Protein AF-A0A924TA11-F1 (afdb_monomer)

pLDDT: mean 85.53, std 13.21, range [42.06, 98.06]

Radius of gyration: 16.23 Å; Cα contacts (8 Å, |Δi|>4): 289; chains: 1; bounding box: 35×39×51 Å

Nearest PDB structures (foldseek):
  3mzl-assembly2_E  TM=6.878E-01  e=9.021E+00  Saccharomyces cerevisiae
  8adb-assembly1_A  TM=4.625E-01  e=2.678E+00  Waddlia chondrophila
  1zdl-assembly1_A  TM=4.760E-01  e=5.075E+00  Mus musculus
  4ycz-assembly1_A  TM=4.179E-01  e=8.462E+00  Thermothelomyces thermophilus ATCC 42464

Structure (mmCIF, N/CA/C/O backbone):
data_AF-A0A924TA11-F1
#
_entry.id   AF-A0A924TA11-F1
#
loop_
_atom_site.group_PDB
_atom_site.id
_atom_site.type_symbol
_atom_site.label_atom_id
_atom_site.label_alt_id
_atom_site.label_comp_id
_atom_site.label_asym_id
_atom_site.label_entity_id
_atom_site.label_seq_id
_atom_site.pdbx_PDB_ins_code
_atom_site.Cartn_x
_atom_site.Cartn_y
_atom_site.Cartn_z
_atom_site.occupancy
_atom_site.B_iso_or_equiv
_atom_site.auth_seq_id
_atom_site.auth_comp_id
_atom_site.auth_asym_id
_atom_site.auth_atom_id
_atom_site.pdbx_PDB_model_num
ATOM 1 N N . MET A 1 1 ? 20.930 -6.454 -22.636 1.00 46.31 1 MET A N 1
ATOM 2 C CA . MET A 1 1 ? 19.454 -6.367 -22.534 1.00 46.31 1 MET A CA 1
ATOM 3 C C . MET A 1 1 ? 18.774 -7.739 -22.475 1.00 46.31 1 MET A C 1
ATOM 5 O O . MET A 1 1 ? 17.985 -7.924 -21.565 1.00 46.31 1 MET A O 1
ATOM 9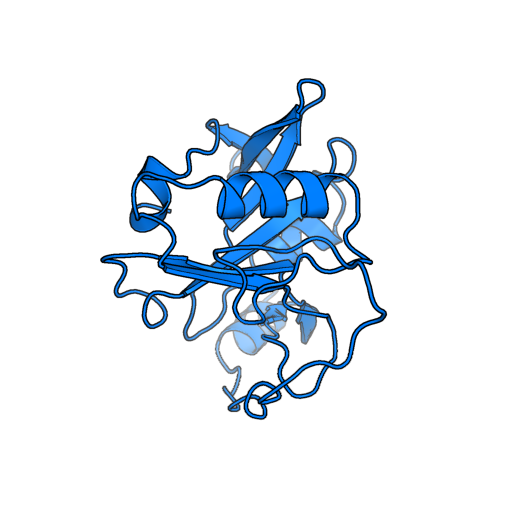 N N . ALA A 1 2 ? 19.115 -8.727 -23.318 1.00 42.06 2 ALA A N 1
ATOM 10 C CA . ALA A 1 2 ? 18.451 -10.047 -23.324 1.00 42.06 2 ALA A CA 1
ATOM 11 C C . ALA A 1 2 ? 18.501 -10.837 -21.989 1.00 42.06 2 ALA A C 1
ATOM 13 O O . ALA A 1 2 ? 17.498 -11.414 -21.579 1.00 42.06 2 ALA A O 1
ATOM 14 N N . ALA A 1 3 ? 19.628 -10.819 -21.264 1.00 45.50 3 ALA A N 1
ATOM 15 C CA . ALA A 1 3 ? 19.763 -11.541 -19.990 1.00 45.50 3 ALA A CA 1
ATOM 16 C C . ALA A 1 3 ? 18.873 -10.978 -18.858 1.00 45.50 3 ALA A C 1
ATOM 18 O O . ALA A 1 3 ? 18.313 -11.747 -18.082 1.00 45.50 3 ALA A O 1
ATOM 19 N N . ARG A 1 4 ? 18.680 -9.648 -18.806 1.00 45.09 4 ARG A N 1
ATOM 20 C CA . ARG A 1 4 ? 17.833 -8.974 -17.798 1.00 45.09 4 ARG A CA 1
ATOM 21 C C . ARG A 1 4 ? 16.353 -9.322 -17.980 1.00 45.09 4 ARG A C 1
ATOM 23 O O . ARG A 1 4 ? 15.646 -9.582 -17.012 1.00 45.09 4 ARG A O 1
ATOM 30 N N . THR A 1 5 ? 15.896 -9.408 -19.231 1.00 45.78 5 THR A N 1
ATOM 31 C CA . THR A 1 5 ? 14.522 -9.814 -19.562 1.00 45.78 5 THR A CA 1
ATOM 32 C C . THR A 1 5 ? 14.277 -11.304 -19.289 1.00 45.78 5 THR A C 1
ATOM 34 O O . THR A 1 5 ? 13.190 -11.667 -18.845 1.00 45.78 5 THR A O 1
ATOM 37 N N . CYS A 1 6 ? 15.278 -12.173 -19.493 1.00 46.06 6 CYS A N 1
ATOM 38 C CA . CYS A 1 6 ? 15.180 -13.593 -19.132 1.00 46.06 6 CYS A CA 1
ATOM 39 C C . CYS A 1 6 ? 15.112 -13.802 -17.612 1.00 46.06 6 CYS A C 1
ATOM 41 O O . CYS A 1 6 ? 14.222 -14.509 -17.143 1.00 46.06 6 CYS A O 1
ATOM 43 N N . ALA A 1 7 ? 15.979 -13.144 -16.836 1.00 50.19 7 ALA A N 1
ATOM 44 C CA . ALA A 1 7 ? 15.959 -13.237 -15.374 1.00 50.19 7 ALA A CA 1
ATOM 45 C C . ALA A 1 7 ? 14.628 -12.750 -14.777 1.00 50.19 7 ALA A C 1
ATOM 47 O O . ALA A 1 7 ? 14.151 -13.323 -13.805 1.00 50.19 7 ALA A O 1
ATOM 48 N N . ALA A 1 8 ? 13.977 -11.753 -15.394 1.00 51.16 8 ALA A N 1
ATOM 49 C CA . ALA A 1 8 ? 12.641 -11.311 -15.001 1.00 51.16 8 ALA A CA 1
ATOM 50 C C . ALA A 1 8 ? 11.556 -12.393 -15.168 1.00 51.16 8 ALA A C 1
ATOM 52 O O . ALA A 1 8 ? 10.696 -12.546 -14.300 1.00 51.16 8 ALA A O 1
ATOM 53 N N . LYS A 1 9 ? 11.615 -13.159 -16.264 1.00 53.69 9 LYS A N 1
ATOM 54 C CA . LYS A 1 9 ? 10.594 -14.151 -16.640 1.00 53.69 9 LYS A CA 1
ATOM 55 C C . LYS A 1 9 ? 10.748 -15.496 -15.915 1.00 53.69 9 LYS A C 1
ATOM 57 O O . LYS A 1 9 ? 9.741 -16.109 -15.556 1.00 53.69 9 LYS A O 1
ATOM 62 N N . PHE A 1 10 ? 11.973 -15.930 -15.617 1.00 58.59 10 PHE A N 1
ATOM 63 C CA . PHE A 1 10 ? 12.262 -17.238 -15.000 1.00 58.59 10 PHE A CA 1
ATOM 64 C C . PHE A 1 10 ? 12.417 -17.213 -13.464 1.00 58.59 10 PHE A C 1
ATOM 66 O O . PHE A 1 10 ? 13.059 -18.086 -12.896 1.00 58.59 10 PHE A O 1
ATOM 73 N N . LYS A 1 11 ? 11.823 -16.236 -12.765 1.00 67.31 11 LYS A N 1
ATOM 74 C CA . LYS A 1 11 ? 11.860 -16.178 -11.288 1.00 67.31 11 LYS A CA 1
ATOM 75 C C . LYS A 1 11 ? 11.030 -17.301 -10.670 1.00 67.31 11 LYS A C 1
ATOM 77 O O . LYS A 1 11 ? 9.845 -17.412 -10.985 1.00 67.31 11 LYS A O 1
ATOM 82 N N . GLU A 1 12 ? 11.605 -18.099 -9.788 1.00 70.81 12 GLU A N 1
ATOM 83 C CA . GLU A 1 12 ? 10.821 -19.008 -8.951 1.00 70.81 12 GLU A CA 1
ATOM 84 C C . GLU A 1 12 ? 10.140 -18.227 -7.824 1.00 70.81 12 GLU A C 1
ATOM 86 O O . GLU A 1 12 ? 10.664 -17.220 -7.340 1.00 70.81 12 GLU A O 1
ATOM 91 N N . ILE A 1 13 ? 8.936 -18.661 -7.462 1.00 75.75 13 ILE A N 1
ATOM 92 C CA . ILE A 1 13 ? 8.168 -18.092 -6.358 1.00 75.75 13 ILE A CA 1
ATOM 93 C C . ILE A 1 13 ? 8.363 -19.034 -5.182 1.00 75.75 13 ILE A C 1
ATOM 95 O O . ILE A 1 13 ? 8.123 -20.233 -5.311 1.00 75.75 13 ILE A O 1
ATOM 99 N N . PHE A 1 14 ? 8.789 -18.480 -4.057 1.00 75.75 14 PHE A N 1
ATOM 100 C CA . PHE A 1 14 ? 8.859 -19.197 -2.796 1.00 75.75 14 PHE A CA 1
ATOM 101 C C . PHE A 1 14 ? 7.894 -18.539 -1.831 1.00 75.75 14 PHE A C 1
ATOM 103 O O . PHE A 1 14 ? 7.843 -17.308 -1.755 1.00 75.75 14 PHE A O 1
ATOM 110 N N . ASP A 1 15 ? 7.152 -19.359 -1.098 1.00 81.00 15 ASP A N 1
ATOM 111 C CA . ASP A 1 15 ? 6.329 -18.855 -0.014 1.00 81.00 15 ASP A CA 1
ATOM 112 C C . ASP A 1 15 ? 7.236 -18.258 1.059 1.00 81.00 15 ASP A C 1
ATOM 114 O O . ASP A 1 15 ? 8.223 -18.863 1.493 1.00 81.00 15 ASP A O 1
ATOM 118 N N . ALA A 1 16 ? 6.906 -17.035 1.465 1.00 79.94 16 ALA A N 1
ATOM 119 C CA . ALA A 1 16 ? 7.523 -16.438 2.630 1.00 79.94 16 ALA A CA 1
ATOM 120 C C . ALA A 1 16 ? 7.103 -17.222 3.882 1.00 79.94 16 ALA A C 1
ATOM 122 O O . ALA A 1 16 ? 6.066 -17.892 3.908 1.00 79.94 16 ALA A O 1
ATOM 123 N N . VAL A 1 17 ? 7.899 -17.118 4.946 1.00 87.50 17 VAL A N 1
ATOM 124 C CA . VAL A 1 17 ? 7.487 -17.653 6.249 1.00 87.50 17 VAL A CA 1
ATOM 125 C C . VAL A 1 17 ? 6.189 -16.946 6.672 1.00 87.50 17 VAL A C 1
ATOM 127 O O . VAL A 1 17 ? 6.060 -15.747 6.402 1.00 87.50 17 VAL A O 1
ATOM 130 N N . PRO A 1 18 ? 5.233 -17.639 7.327 1.00 88.00 18 PRO A N 1
ATOM 131 C CA . PRO A 1 18 ? 4.047 -16.989 7.865 1.00 88.00 18 PRO A CA 1
ATOM 132 C C . PRO A 1 18 ? 4.403 -15.767 8.711 1.00 88.00 18 PRO A C 1
ATOM 134 O O . PRO A 1 18 ? 5.438 -15.737 9.384 1.00 88.00 18 PRO A O 1
ATOM 137 N N . LEU A 1 19 ? 3.530 -14.761 8.677 1.00 88.75 19 LEU A N 1
ATOM 138 C CA . LEU A 1 19 ? 3.662 -13.608 9.557 1.00 88.75 19 LEU A CA 1
ATOM 139 C C . LEU A 1 19 ? 3.679 -14.074 11.022 1.00 88.75 19 LEU A C 1
ATOM 141 O O . LEU A 1 19 ? 2.950 -15.011 11.363 1.00 88.75 19 LEU A O 1
ATOM 145 N N . PRO A 1 20 ? 4.490 -13.439 11.885 1.00 89.81 20 PRO A N 1
ATOM 146 C CA . PRO A 1 20 ? 4.404 -13.649 13.323 1.00 89.81 20 PRO A CA 1
ATOM 147 C C . PRO A 1 20 ? 2.960 -13.521 13.813 1.00 89.81 20 PRO A C 1
ATOM 149 O O . PRO A 1 20 ? 2.237 -12.630 13.384 1.00 89.81 20 PRO A O 1
ATOM 152 N N . GLU A 1 21 ? 2.532 -14.391 14.724 1.00 89.38 21 GLU A N 1
ATOM 153 C CA . GLU A 1 21 ? 1.167 -14.335 15.268 1.00 89.38 21 GLU A CA 1
ATOM 154 C C . GLU A 1 21 ? 0.949 -13.083 16.135 1.00 89.38 21 GLU A C 1
ATOM 156 O O . GLU A 1 21 ? -0.145 -12.526 16.190 1.00 89.38 21 GLU A O 1
ATOM 161 N N . PHE A 1 22 ? 2.014 -12.606 16.782 1.00 88.50 22 PHE A N 1
ATOM 162 C CA . PHE A 1 22 ? 2.009 -11.409 17.610 1.00 88.50 22 PHE A CA 1
ATOM 163 C C . PHE A 1 22 ? 3.328 -10.644 17.484 1.00 88.50 22 PHE A C 1
ATOM 165 O O . PHE A 1 22 ? 4.369 -11.197 17.124 1.00 88.50 22 PHE A O 1
ATOM 172 N N . VAL A 1 23 ? 3.276 -9.356 17.823 1.00 87.25 23 VAL A N 1
ATOM 173 C CA . VAL A 1 23 ? 4.444 -8.480 17.946 1.00 87.25 23 VAL A CA 1
ATOM 174 C C . VAL A 1 23 ? 4.504 -7.918 19.361 1.00 87.25 23 VAL A C 1
ATOM 176 O O . VAL A 1 23 ? 3.495 -7.468 19.907 1.00 87.25 23 VAL A O 1
ATOM 179 N N . GLU A 1 24 ? 5.688 -7.937 19.964 1.00 87.88 24 GLU A N 1
ATOM 180 C CA . GLU A 1 24 ? 5.923 -7.311 21.263 1.00 87.88 24 GLU A CA 1
ATOM 181 C C . GLU A 1 24 ? 6.352 -5.860 2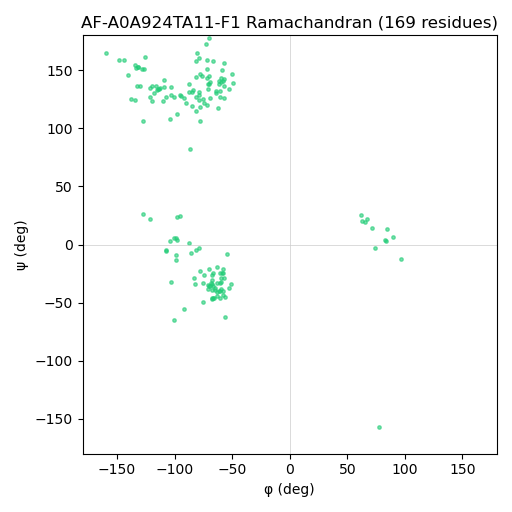1.058 1.00 87.88 24 GLU A C 1
ATOM 183 O O . GLU A 1 24 ? 7.341 -5.575 20.382 1.00 87.88 24 GLU A O 1
ATOM 188 N N . LEU A 1 25 ? 5.596 -4.931 21.639 1.00 86.69 25 LEU A N 1
ATOM 189 C CA . LEU A 1 25 ? 5.871 -3.502 21.561 1.00 86.69 25 LEU A CA 1
ATOM 190 C C . LEU A 1 25 ? 5.798 -2.861 22.951 1.00 86.69 25 LEU A C 1
ATOM 192 O O . LEU A 1 25 ? 5.045 -3.338 23.805 1.00 86.69 25 LEU A O 1
ATOM 196 N N . PRO A 1 26 ? 6.531 -1.757 23.185 1.00 86.88 26 PRO A N 1
ATOM 197 C CA . PRO A 1 26 ? 6.445 -1.012 24.435 1.00 86.88 26 PRO A CA 1
ATOM 198 C C . PRO A 1 26 ? 5.023 -0.526 24.747 1.00 86.88 26 PRO A C 1
ATOM 200 O O . PRO A 1 26 ? 4.199 -0.296 23.858 1.00 86.88 26 PRO A O 1
ATOM 203 N N . THR A 1 27 ? 4.740 -0.295 26.027 1.00 86.44 27 THR A N 1
ATOM 204 C CA . THR A 1 27 ? 3.470 0.301 26.459 1.00 86.44 27 THR A CA 1
ATOM 205 C C . THR A 1 27 ? 3.291 1.704 25.868 1.00 86.44 27 THR A C 1
ATOM 207 O O . THR A 1 27 ? 4.235 2.489 25.814 1.00 86.44 27 THR A O 1
ATOM 210 N N . GLY A 1 28 ? 2.062 2.039 25.461 1.00 88.12 28 GLY A N 1
ATOM 211 C CA . GLY A 1 28 ? 1.711 3.377 24.965 1.00 88.12 28 GLY A CA 1
ATOM 212 C C . GLY A 1 28 ? 1.890 3.584 23.458 1.00 88.12 28 GLY A C 1
ATOM 213 O O . GLY A 1 28 ? 1.704 4.702 22.983 1.00 88.12 28 GLY A O 1
ATOM 214 N N . VAL A 1 29 ? 2.205 2.533 22.691 1.00 92.38 29 VAL A N 1
ATOM 215 C CA . VAL A 1 29 ? 2.239 2.629 21.223 1.00 92.38 29 VAL A CA 1
ATOM 216 C C . VAL A 1 29 ? 0.885 3.042 20.646 1.00 92.38 29 VAL A C 1
ATOM 218 O O . VAL A 1 29 ? -0.175 2.574 21.075 1.00 92.38 29 VAL A O 1
ATOM 221 N N . LYS A 1 30 ? 0.931 3.916 19.633 1.00 94.56 30 LYS A N 1
ATOM 222 C CA . LYS A 1 30 ? -0.252 4.368 18.893 1.00 94.56 30 LYS A CA 1
ATOM 223 C C . LYS A 1 30 ? -0.974 3.158 18.294 1.00 94.56 30 LYS A C 1
ATOM 225 O O . LYS A 1 30 ? -0.370 2.352 17.586 1.00 94.56 30 LYS A O 1
ATOM 230 N N . LYS A 1 31 ? -2.270 3.037 18.580 1.00 95.81 31 LYS A N 1
ATOM 231 C CA . LYS A 1 31 ? -3.134 2.0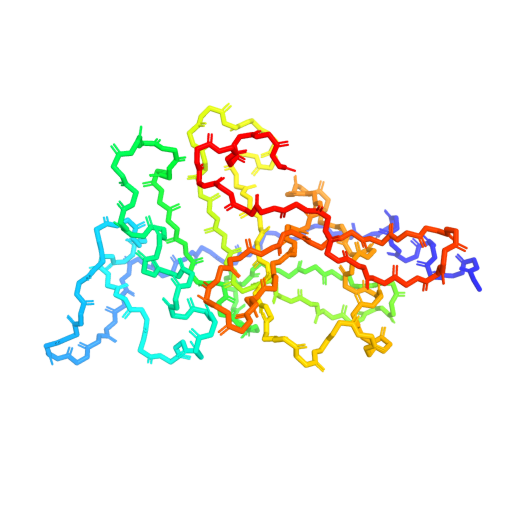14 17.983 1.00 95.81 31 LYS A CA 1
ATOM 232 C C . LYS A 1 31 ? -3.407 2.333 16.517 1.00 95.81 31 LYS A C 1
ATOM 234 O O . LYS A 1 31 ? -3.413 3.498 16.129 1.00 95.81 31 LYS A O 1
ATOM 239 N N . SER A 1 32 ? -3.628 1.285 15.737 1.00 97.31 32 SER A N 1
ATOM 240 C CA . SER A 1 32 ? -4.073 1.373 14.351 1.00 97.31 32 SER A CA 1
ATOM 241 C C . SER A 1 32 ? -5.192 0.365 14.165 1.00 97.31 32 SER A C 1
ATOM 243 O O . SER A 1 32 ? -5.030 -0.804 14.498 1.00 97.31 32 SER A O 1
ATOM 245 N N . ARG A 1 33 ? -6.349 0.827 13.703 1.00 96.81 33 ARG A N 1
ATOM 246 C CA . ARG A 1 33 ? -7.548 -0.001 13.546 1.00 96.81 33 ARG A CA 1
ATOM 247 C C . ARG A 1 33 ? -7.417 -1.009 12.406 1.00 96.81 33 ARG A C 1
ATOM 249 O O . ARG A 1 33 ? -7.967 -2.098 12.515 1.00 96.81 33 ARG A O 1
ATOM 256 N N . LEU A 1 34 ? -6.741 -0.627 11.326 1.00 97.94 34 LEU A N 1
ATOM 257 C CA . LEU A 1 34 ? -6.649 -1.406 10.090 1.00 97.94 34 LEU A CA 1
ATOM 258 C C . LEU A 1 34 ? -5.270 -2.042 9.881 1.00 97.94 34 LEU A C 1
ATOM 260 O O . LEU A 1 34 ? -5.098 -2.823 8.948 1.00 97.94 34 LEU A O 1
ATOM 264 N N . ASN A 1 35 ? -4.282 -1.757 10.732 1.00 98.00 35 ASN A N 1
ATOM 265 C CA . ASN A 1 35 ? -3.039 -2.520 10.719 1.00 98.00 35 ASN A CA 1
ATOM 266 C C . ASN A 1 35 ? -3.286 -3.949 11.217 1.00 98.00 35 ASN A C 1
ATOM 268 O O . ASN A 1 35 ? -3.976 -4.144 12.217 1.00 98.00 35 ASN A O 1
ATOM 272 N N . ILE A 1 36 ? -2.649 -4.934 10.585 1.00 96.56 36 ILE A N 1
ATOM 273 C CA . ILE A 1 36 ? -2.811 -6.353 10.935 1.00 96.56 36 ILE A CA 1
ATOM 274 C C . ILE A 1 36 ? -2.474 -6.687 12.402 1.00 96.56 36 ILE A C 1
ATOM 276 O O . ILE A 1 36 ? -3.074 -7.590 12.976 1.00 96.56 36 ILE A O 1
ATOM 280 N N . TYR A 1 37 ? -1.567 -5.938 13.035 1.00 95.50 37 TYR A N 1
ATOM 281 C CA . TYR A 1 37 ? -1.190 -6.103 14.443 1.00 95.50 37 TYR A CA 1
ATOM 282 C C . TYR A 1 37 ? -1.893 -5.113 15.386 1.00 95.50 37 TYR A C 1
ATOM 284 O O . TYR A 1 37 ? -1.574 -5.042 16.574 1.00 95.50 37 TYR A O 1
ATOM 292 N N . GLY A 1 38 ? -2.835 -4.311 14.882 1.00 95.81 38 GLY A N 1
ATOM 293 C CA . GLY A 1 38 ? -3.612 -3.364 15.688 1.00 95.81 38 GLY A CA 1
ATOM 294 C C . GLY A 1 38 ? -2.826 -2.141 16.188 1.00 95.81 38 GLY A C 1
ATOM 295 O O . GLY A 1 38 ? -3.253 -1.444 17.117 1.00 95.81 38 GLY A O 1
ATOM 296 N N . VAL A 1 39 ? -1.643 -1.887 15.627 1.00 95.88 39 VAL A N 1
ATOM 297 C CA . VAL A 1 39 ? -0.677 -0.883 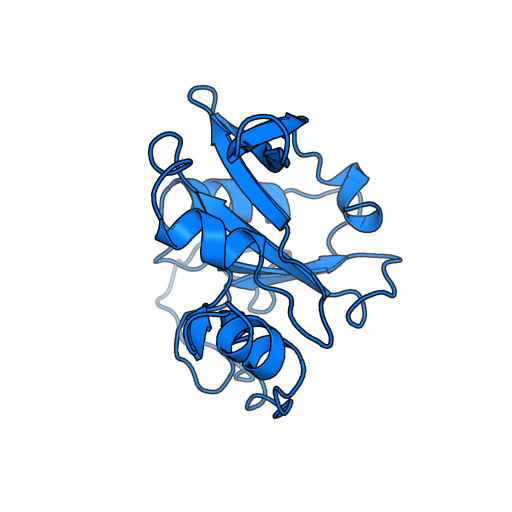16.100 1.00 95.88 39 VAL A CA 1
ATOM 298 C C . VAL A 1 39 ? -0.021 -0.170 14.927 1.00 95.88 39 VAL A C 1
ATOM 300 O O . VAL A 1 39 ? 0.226 -0.758 13.881 1.00 95.88 39 VAL A O 1
ATOM 303 N N . MET A 1 40 ? 0.276 1.114 15.100 1.00 96.56 40 MET A N 1
ATOM 304 C CA . MET A 1 40 ? 1.059 1.871 14.130 1.00 96.56 40 MET A CA 1
ATOM 305 C C . MET A 1 40 ? 2.548 1.522 14.314 1.00 96.56 40 MET A C 1
ATOM 307 O O . MET A 1 40 ? 3.058 1.698 15.427 1.00 96.56 40 MET A O 1
ATOM 311 N N . PRO A 1 41 ? 3.274 1.058 13.279 1.00 94.25 41 PRO A N 1
ATOM 312 C CA . PRO A 1 41 ? 4.712 0.824 13.377 1.00 94.25 41 PRO A CA 1
ATOM 313 C C . PRO A 1 41 ? 5.464 2.105 13.767 1.00 94.25 41 PRO A C 1
ATOM 315 O O . PRO A 1 41 ? 5.120 3.214 13.348 1.00 94.25 41 PRO A O 1
ATOM 318 N N . GLN A 1 42 ? 6.472 1.969 14.627 1.00 91.31 42 GLN A N 1
ATOM 319 C CA . GLN A 1 42 ? 7.130 3.123 15.251 1.00 91.31 42 GLN A CA 1
ATOM 320 C C . GLN A 1 42 ? 8.206 3.740 14.353 1.00 91.31 42 GLN A C 1
ATOM 322 O O . GLN A 1 42 ? 8.428 4.948 14.385 1.00 91.31 42 GLN A O 1
ATOM 327 N N . ASP A 1 43 ? 8.810 2.923 13.505 1.00 92.00 43 ASP A N 1
ATOM 328 C CA . ASP A 1 43 ? 9.968 3.205 12.664 1.00 92.00 43 ASP A CA 1
ATOM 329 C C . ASP A 1 43 ? 9.591 3.571 11.212 1.00 92.00 43 ASP A C 1
ATOM 331 O O . ASP A 1 43 ? 10.406 3.437 10.299 1.00 92.00 43 ASP A O 1
ATOM 335 N N . LEU A 1 44 ? 8.359 4.055 10.996 1.00 94.06 44 LEU A N 1
ATOM 336 C CA . LEU A 1 44 ? 7.927 4.646 9.725 1.00 94.06 44 LEU A CA 1
ATOM 337 C C . LEU A 1 44 ? 8.598 6.004 9.500 1.00 94.06 44 LEU A C 1
ATOM 339 O O . LEU A 1 44 ? 8.583 6.865 10.396 1.00 94.06 44 LEU A O 1
ATOM 343 N N . ASN A 1 45 ? 9.112 6.215 8.286 1.00 92.75 45 ASN A N 1
ATOM 344 C CA . ASN A 1 45 ? 9.574 7.529 7.837 1.00 92.75 45 ASN A CA 1
ATOM 345 C C . ASN A 1 45 ? 8.388 8.500 7.608 1.00 92.75 45 ASN A C 1
ATOM 347 O O . ASN A 1 45 ? 7.232 8.139 7.815 1.00 92.75 45 ASN A O 1
ATOM 351 N N . GLY A 1 46 ? 8.658 9.756 7.234 1.00 92.56 46 GLY A N 1
ATOM 352 C CA . GLY A 1 46 ? 7.615 10.784 7.068 1.00 92.56 46 GLY A CA 1
ATOM 353 C C . GLY A 1 46 ? 6.502 10.384 6.083 1.00 92.56 46 GLY A C 1
ATOM 354 O O . GLY A 1 46 ? 5.353 10.256 6.514 1.00 92.56 46 GLY A O 1
ATOM 355 N N . PRO A 1 47 ? 6.823 10.152 4.795 1.00 93.50 47 PRO A N 1
ATOM 356 C CA . PRO A 1 47 ? 5.858 9.673 3.804 1.00 93.50 47 PRO A CA 1
ATOM 357 C C . PRO A 1 47 ? 5.169 8.358 4.186 1.00 93.50 47 PRO A C 1
ATOM 359 O O . PRO A 1 47 ? 3.946 8.271 4.107 1.00 93.50 47 PRO A O 1
ATOM 362 N N . GLU A 1 48 ? 5.918 7.363 4.667 1.00 96.06 48 GLU A N 1
ATOM 363 C CA . GLU A 1 48 ? 5.357 6.081 5.115 1.00 96.06 48 GLU A CA 1
ATOM 364 C C . GLU A 1 48 ? 4.326 6.280 6.235 1.00 96.06 48 GLU A C 1
ATOM 366 O O . GLU A 1 48 ? 3.248 5.688 6.217 1.00 96.06 48 GLU A O 1
ATOM 371 N N . ARG A 1 49 ? 4.630 7.143 7.213 1.00 96.62 49 ARG A N 1
ATOM 372 C CA . ARG A 1 49 ? 3.732 7.449 8.333 1.00 96.62 49 ARG A CA 1
ATOM 373 C C . ARG A 1 49 ? 2.474 8.155 7.861 1.00 96.62 49 ARG A C 1
ATOM 375 O O . ARG A 1 49 ? 1.387 7.761 8.270 1.00 96.62 49 ARG A O 1
ATOM 382 N N . ALA A 1 50 ? 2.610 9.159 6.999 1.00 96.12 50 ALA A N 1
ATOM 383 C CA . ALA A 1 50 ? 1.465 9.871 6.442 1.00 96.12 50 ALA A CA 1
ATOM 384 C C . ALA A 1 50 ? 0.557 8.928 5.636 1.00 96.12 50 ALA A C 1
ATOM 386 O O . ALA A 1 50 ? -0.666 8.991 5.754 1.00 96.12 50 ALA A O 1
ATOM 387 N N . PHE A 1 51 ? 1.147 8.010 4.867 1.00 97.69 51 PHE A N 1
ATOM 388 C CA . PHE A 1 51 ? 0.396 7.009 4.119 1.00 97.69 51 PHE A CA 1
ATOM 389 C C . PHE A 1 51 ? -0.311 6.013 5.044 1.00 97.69 51 PHE A C 1
ATOM 391 O O . PHE A 1 51 ? -1.505 5.769 4.886 1.00 97.69 51 PHE A O 1
ATOM 398 N N . ALA A 1 52 ? 0.384 5.492 6.057 1.00 97.94 52 ALA A N 1
ATOM 399 C CA . ALA A 1 52 ? -0.196 4.577 7.036 1.00 97.94 52 ALA A CA 1
ATOM 400 C C . ALA A 1 52 ? -1.356 5.214 7.821 1.00 97.94 52 ALA A C 1
ATOM 402 O O . ALA A 1 52 ? -2.374 4.567 8.058 1.00 97.94 52 ALA A O 1
ATOM 403 N N . GLU A 1 53 ? -1.237 6.490 8.196 1.00 97.06 53 GLU A N 1
ATOM 404 C CA . GLU A 1 53 ? -2.322 7.239 8.842 1.00 97.06 53 GLU A CA 1
ATOM 405 C C . GLU A 1 53 ? -3.522 7.435 7.913 1.00 97.06 53 GLU A C 1
ATOM 407 O O . GLU A 1 53 ? -4.660 7.300 8.358 1.00 97.06 53 GLU A O 1
ATOM 412 N N . MET A 1 54 ? -3.279 7.694 6.627 1.00 97.00 54 MET A N 1
ATOM 413 C CA . MET A 1 54 ? -4.336 7.791 5.622 1.00 97.00 54 MET A CA 1
ATOM 414 C C . MET A 1 54 ? -5.071 6.452 5.451 1.00 97.00 54 MET A C 1
ATOM 416 O O . MET A 1 54 ? -6.299 6.446 5.433 1.00 97.00 54 MET A O 1
ATOM 420 N N . LEU A 1 55 ? -4.346 5.325 5.387 1.00 97.94 55 LEU A N 1
ATOM 421 C CA . LEU A 1 55 ? -4.949 3.986 5.341 1.00 97.94 55 LEU A CA 1
ATOM 422 C C . LEU A 1 55 ? -5.792 3.707 6.585 1.00 97.94 55 LEU A C 1
ATOM 424 O O . LEU A 1 55 ? -6.917 3.236 6.471 1.00 97.94 55 LEU A O 1
ATOM 428 N N . ASP A 1 56 ? -5.270 4.012 7.775 1.00 97.12 56 ASP A N 1
ATOM 429 C CA . ASP A 1 56 ? -5.963 3.745 9.039 1.00 97.12 56 ASP A CA 1
ATOM 430 C C . ASP A 1 56 ? -7.227 4.599 9.237 1.00 97.12 56 ASP A C 1
ATOM 432 O O . ASP A 1 56 ? -8.173 4.194 9.925 1.00 97.12 56 ASP A O 1
ATOM 436 N N . ALA A 1 57 ? -7.258 5.770 8.601 1.00 96.38 57 ALA A N 1
ATOM 437 C CA . ALA A 1 57 ? -8.399 6.672 8.578 1.00 96.38 57 ALA A CA 1
ATOM 438 C C . ALA A 1 57 ? -9.501 6.251 7.586 1.00 96.38 57 ALA A C 1
ATOM 440 O O . ALA A 1 57 ? -10.543 6.906 7.557 1.00 96.38 57 ALA A O 1
ATOM 441 N N . ASP A 1 58 ? -9.320 5.179 6.801 1.00 96.81 58 ASP A N 1
ATOM 442 C CA . ASP A 1 58 ? -10.330 4.738 5.837 1.00 96.81 58 ASP A CA 1
ATOM 443 C C . ASP A 1 58 ? -11.643 4.338 6.525 1.00 96.81 58 ASP A C 1
ATOM 445 O O . ASP A 1 58 ? -11.709 3.382 7.305 1.00 96.81 58 ASP A O 1
ATOM 449 N N . THR A 1 59 ? -12.711 5.061 6.206 1.00 94.62 59 THR A N 1
ATOM 450 C CA . THR A 1 59 ? -14.080 4.773 6.651 1.00 94.62 59 THR A CA 1
ATOM 451 C C . THR A 1 59 ? -14.964 4.233 5.531 1.00 94.62 59 THR A C 1
ATOM 453 O O . THR A 1 59 ? -16.104 3.858 5.794 1.00 94.62 59 THR A O 1
ATOM 456 N N . SER A 1 60 ? -14.453 4.167 4.297 1.00 94.56 60 SER A N 1
ATOM 457 C CA . SER A 1 60 ? -15.195 3.674 3.133 1.00 94.56 60 SER A CA 1
ATOM 458 C C . SER A 1 60 ? -15.290 2.147 3.089 1.00 94.56 60 SER A C 1
ATOM 460 O O . SER A 1 60 ? -16.207 1.611 2.469 1.00 94.56 60 SER A O 1
ATOM 462 N N . GLY A 1 61 ? -14.366 1.449 3.761 1.00 94.69 61 GLY A N 1
ATOM 463 C CA . GLY A 1 61 ? -14.256 -0.009 3.724 1.00 94.69 61 GLY A CA 1
ATOM 464 C C . GLY A 1 61 ? -13.454 -0.526 2.529 1.00 94.69 61 GLY A C 1
ATOM 465 O O . GLY A 1 61 ? -13.499 -1.720 2.246 1.00 94.69 61 GLY A O 1
ATOM 466 N N . ALA A 1 62 ? -12.727 0.348 1.827 1.00 96.56 62 ALA A N 1
ATOM 467 C CA . ALA A 1 62 ? -11.826 -0.042 0.748 1.00 96.56 62 ALA A CA 1
ATOM 468 C C . ALA A 1 62 ? -10.617 -0.835 1.276 1.00 96.56 62 ALA A C 1
ATOM 470 O O . ALA A 1 62 ? -10.141 -1.751 0.601 1.00 96.56 62 ALA A O 1
ATOM 471 N N . VAL A 1 63 ? -10.135 -0.505 2.478 1.00 98.00 63 VAL A N 1
ATOM 472 C CA . VAL A 1 63 ? -9.029 -1.193 3.153 1.00 98.00 63 VAL A CA 1
ATOM 473 C C . VAL A 1 63 ? -9.586 -2.201 4.159 1.00 98.00 63 VAL A C 1
ATOM 475 O O . VAL A 1 63 ? -10.143 -1.817 5.185 1.00 98.00 63 VAL A O 1
ATOM 478 N N . GLU A 1 64 ? -9.396 -3.498 3.902 1.00 97.25 64 GLU A N 1
ATOM 479 C CA . GLU A 1 64 ? -9.723 -4.542 4.886 1.00 97.25 64 GLU A CA 1
ATOM 480 C C . GLU A 1 64 ? -8.668 -4.574 5.998 1.00 97.25 64 GLU A C 1
ATOM 482 O O . GLU A 1 64 ? -8.996 -4.551 7.182 1.00 97.25 64 GLU A O 1
ATOM 487 N N . TYR A 1 65 ? -7.392 -4.600 5.606 1.00 97.94 65 TYR A N 1
ATOM 488 C CA . TYR A 1 65 ? -6.254 -4.419 6.499 1.00 97.94 65 TYR A CA 1
ATOM 489 C C . TYR A 1 65 ? -5.008 -4.011 5.712 1.00 97.94 65 TYR A C 1
ATOM 491 O O . TYR A 1 65 ? -4.929 -4.173 4.492 1.00 97.94 65 TYR A O 1
ATOM 499 N N . TRP A 1 66 ? -3.994 -3.524 6.417 1.00 98.06 66 TRP A N 1
ATOM 500 C CA . TRP A 1 66 ? -2.682 -3.245 5.850 1.00 98.06 66 TRP A CA 1
ATOM 501 C C . TRP A 1 66 ? -1.556 -3.774 6.738 1.00 98.06 66 TRP A C 1
ATOM 503 O O . TRP A 1 66 ? -1.686 -3.932 7.954 1.00 98.06 66 TRP A O 1
ATOM 513 N N . LEU A 1 67 ? -0.425 -4.054 6.103 1.00 96.12 67 LEU A N 1
ATOM 514 C CA . LEU A 1 67 ? 0.809 -4.501 6.728 1.00 96.12 67 LEU A CA 1
ATOM 515 C C . LEU A 1 67 ? 1.950 -3.626 6.211 1.00 96.12 67 LEU A C 1
ATOM 517 O O . LEU A 1 67 ? 2.064 -3.394 5.006 1.00 96.12 67 LEU A O 1
ATOM 521 N N . ARG A 1 68 ? 2.833 -3.199 7.116 1.00 96.38 68 ARG A N 1
ATOM 522 C CA . ARG A 1 68 ? 4.152 -2.716 6.712 1.00 96.38 68 ARG A CA 1
ATOM 523 C C . ARG A 1 68 ? 5.016 -3.913 6.329 1.00 96.38 68 ARG A C 1
ATOM 525 O O . ARG A 1 68 ? 5.247 -4.798 7.151 1.00 96.38 68 ARG A O 1
ATOM 532 N N . ASN A 1 69 ? 5.512 -3.927 5.104 1.00 95.94 69 ASN A N 1
ATOM 533 C CA . ASN A 1 69 ? 6.409 -4.962 4.623 1.00 95.94 69 ASN A CA 1
ATOM 534 C C . ASN A 1 69 ? 7.852 -4.592 4.986 1.00 95.94 69 ASN A C 1
ATOM 536 O O . ASN A 1 69 ? 8.598 -4.025 4.193 1.00 95.94 69 ASN A O 1
ATOM 540 N N . GLU A 1 70 ? 8.237 -4.889 6.228 1.00 92.38 70 GLU A N 1
ATOM 541 C CA . GLU A 1 70 ? 9.607 -4.674 6.694 1.00 92.38 70 GLU A CA 1
ATOM 542 C C . GLU A 1 70 ? 10.608 -5.343 5.745 1.00 92.38 70 GLU A C 1
ATOM 544 O O . GLU A 1 70 ? 10.415 -6.506 5.391 1.00 92.38 70 GLU A O 1
ATOM 549 N N . PRO A 1 71 ? 11.698 -4.678 5.341 1.00 92.25 71 PRO A N 1
ATOM 550 C CA . PRO A 1 71 ? 12.629 -5.257 4.388 1.00 92.25 71 PRO A CA 1
ATOM 551 C C . PRO A 1 71 ? 13.456 -6.383 5.023 1.00 92.25 71 PRO A C 1
ATOM 553 O O . PRO A 1 71 ? 13.929 -6.276 6.155 1.00 92.25 71 PRO A O 1
ATOM 556 N N . ARG A 1 72 ? 13.735 -7.433 4.237 1.00 91.12 72 ARG A N 1
ATOM 557 C CA . ARG A 1 72 ? 14.682 -8.524 4.568 1.00 91.12 72 ARG A CA 1
ATOM 558 C C . ARG A 1 72 ? 14.320 -9.379 5.796 1.00 91.12 72 ARG A C 1
ATOM 560 O O . ARG A 1 72 ? 15.192 -10.063 6.333 1.00 91.12 72 ARG A O 1
ATOM 567 N N . LYS A 1 73 ? 13.061 -9.392 6.223 1.00 92.50 73 LYS A N 1
ATOM 568 C CA . LYS A 1 73 ? 12.536 -10.386 7.166 1.00 92.50 73 LYS A CA 1
ATOM 569 C C . LYS A 1 73 ? 12.181 -11.691 6.434 1.00 92.50 73 LYS A C 1
ATOM 571 O O . LYS A 1 73 ? 11.925 -11.669 5.230 1.00 92.50 73 LYS A O 1
ATOM 576 N N . PRO A 1 74 ? 12.127 -12.837 7.137 1.00 90.56 74 PRO A N 1
ATOM 577 C CA . PRO A 1 74 ? 11.697 -14.108 6.541 1.00 90.56 74 PRO A CA 1
ATOM 578 C C . PRO A 1 74 ? 10.278 -14.084 5.945 1.00 90.56 74 PRO A C 1
ATOM 580 O O . PRO A 1 74 ? 9.982 -14.867 5.047 1.00 90.56 74 PRO A O 1
ATOM 583 N N . TRP A 1 75 ? 9.423 -13.186 6.439 1.00 91.00 75 TRP A N 1
ATOM 584 C CA . TRP A 1 75 ? 8.043 -12.976 5.989 1.00 91.00 75 TRP A CA 1
ATOM 585 C C . TRP A 1 75 ? 7.885 -11.814 4.993 1.00 91.00 75 TRP A C 1
ATOM 587 O O . TRP A 1 75 ? 6.763 -11.472 4.624 1.00 91.00 75 TRP A O 1
ATOM 597 N N . SER A 1 76 ? 8.977 -11.162 4.574 1.00 93.38 76 SER A N 1
ATOM 598 C CA . SER A 1 76 ? 8.891 -10.024 3.656 1.00 93.38 76 SER A CA 1
ATOM 599 C C . SER A 1 76 ? 8.467 -10.452 2.258 1.00 93.38 76 SER A C 1
ATOM 601 O O . SER A 1 76 ? 9.018 -11.394 1.684 1.00 93.38 76 SER A O 1
ATOM 603 N N . ILE A 1 77 ? 7.590 -9.664 1.647 1.00 93.06 77 ILE A N 1
ATOM 604 C CA . ILE A 1 77 ? 7.261 -9.776 0.230 1.00 93.06 77 ILE A CA 1
ATOM 605 C C . ILE A 1 77 ? 8.399 -9.130 -0.562 1.00 93.06 77 ILE A C 1
ATOM 607 O O . ILE A 1 77 ? 8.566 -7.909 -0.568 1.00 93.06 77 ILE A O 1
ATOM 611 N N . GLY A 1 78 ? 9.217 -9.973 -1.188 1.00 91.88 78 GLY A N 1
ATOM 612 C CA . GLY A 1 78 ? 10.340 -9.560 -2.021 1.00 91.88 78 GLY A CA 1
ATOM 613 C C . GLY A 1 78 ? 10.026 -9.694 -3.506 1.00 91.88 78 GLY A C 1
ATOM 614 O O . GLY A 1 78 ? 9.522 -10.716 -3.963 1.00 91.88 78 GLY A O 1
ATOM 615 N N . ILE A 1 79 ? 10.394 -8.681 -4.278 1.00 90.19 79 ILE A N 1
ATOM 616 C CA . ILE A 1 79 ? 10.345 -8.670 -5.735 1.00 90.19 79 ILE A CA 1
ATOM 617 C C . ILE A 1 79 ? 11.780 -8.706 -6.238 1.00 90.19 79 ILE A C 1
ATOM 619 O O . ILE A 1 79 ? 12.603 -7.863 -5.889 1.00 90.19 79 ILE A O 1
ATOM 623 N N . VAL A 1 80 ? 12.104 -9.692 -7.067 1.00 84.50 80 VAL A N 1
ATOM 624 C CA . VAL A 1 80 ? 13.407 -9.716 -7.738 1.00 84.50 80 VAL A CA 1
ATOM 625 C C . VAL A 1 80 ? 13.373 -8.672 -8.858 1.00 84.50 80 VAL A C 1
ATOM 627 O O . VAL A 1 80 ? 12.479 -8.706 -9.703 1.00 84.50 80 VAL A O 1
ATOM 630 N N . MET A 1 81 ? 14.319 -7.742 -8.877 1.00 81.75 81 MET A N 1
ATOM 631 C CA . MET A 1 81 ? 14.458 -6.717 -9.915 1.00 81.75 81 MET A CA 1
ATOM 632 C C . MET A 1 81 ? 15.155 -7.278 -11.166 1.00 81.75 81 MET A C 1
ATOM 634 O O . MET A 1 81 ? 15.769 -8.347 -11.104 1.00 81.75 81 MET A O 1
ATOM 638 N N . PRO A 1 82 ? 15.101 -6.589 -12.323 1.00 72.44 82 PRO A N 1
ATOM 639 C CA . PRO A 1 82 ? 15.849 -6.992 -13.519 1.00 72.44 82 PRO A CA 1
ATOM 640 C C . PRO A 1 82 ? 17.372 -7.089 -13.314 1.00 72.44 82 PRO A C 1
ATOM 642 O O . PRO A 1 82 ? 18.033 -7.820 -14.055 1.00 72.44 82 PRO A O 1
ATOM 645 N N . SE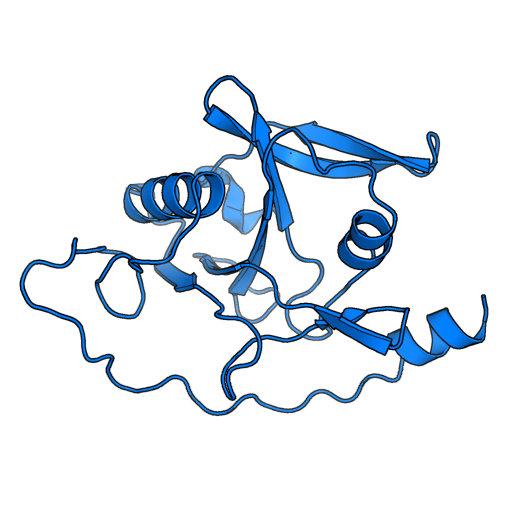R A 1 83 ? 17.925 -6.371 -12.328 1.00 73.12 83 SER A N 1
ATOM 646 C CA . SER A 1 83 ? 19.337 -6.456 -11.925 1.00 73.12 83 SER A CA 1
ATOM 647 C C . SER A 1 83 ? 19.699 -7.781 -11.237 1.00 73.12 83 SER A C 1
ATOM 649 O O . SER A 1 83 ? 20.868 -8.156 -11.226 1.00 73.12 83 SER A O 1
ATOM 651 N N . GLY A 1 84 ? 18.707 -8.502 -10.700 1.00 74.62 84 GLY A N 1
ATOM 652 C CA . GLY A 1 84 ? 18.880 -9.670 -9.830 1.00 74.62 84 GLY A CA 1
ATOM 653 C C . GLY A 1 84 ? 18.784 -9.346 -8.335 1.00 74.62 84 GLY A C 1
ATOM 654 O O . GLY A 1 84 ? 18.627 -10.261 -7.528 1.00 74.62 84 GLY A O 1
ATOM 655 N N . ASP A 1 85 ? 18.807 -8.065 -7.960 1.00 82.56 85 ASP A N 1
ATOM 656 C CA . ASP A 1 85 ? 18.643 -7.645 -6.569 1.00 82.56 85 ASP A CA 1
ATOM 657 C C . ASP A 1 85 ? 17.203 -7.829 -6.083 1.00 82.56 85 ASP A C 1
ATOM 659 O O . ASP A 1 85 ? 16.253 -7.889 -6.867 1.00 82.56 85 ASP A O 1
ATOM 663 N N . ARG A 1 86 ? 17.029 -7.895 -4.759 1.00 85.75 86 ARG A N 1
ATOM 664 C CA . ARG A 1 86 ? 15.703 -7.931 -4.134 1.00 85.75 86 ARG A CA 1
ATOM 665 C C . ARG A 1 86 ? 15.264 -6.537 -3.719 1.00 85.75 86 ARG A C 1
ATOM 667 O O . ARG A 1 86 ? 15.963 -5.847 -2.980 1.00 85.75 86 ARG A O 1
ATOM 674 N N . TYR A 1 87 ? 14.062 -6.197 -4.144 1.00 88.31 87 TYR A N 1
ATOM 675 C CA . TYR A 1 87 ? 13.314 -5.017 -3.764 1.00 88.31 87 TYR A CA 1
ATOM 676 C C . TYR A 1 87 ? 12.137 -5.431 -2.873 1.00 88.31 87 TYR A C 1
ATOM 678 O O . TYR A 1 87 ? 11.536 -6.480 -3.081 1.00 88.31 87 TYR A O 1
ATOM 686 N N . PHE A 1 88 ? 11.835 -4.636 -1.853 1.00 93.00 88 PHE A N 1
ATOM 687 C CA . PHE A 1 88 ? 10.776 -4.903 -0.886 1.00 93.00 88 PHE A CA 1
ATOM 688 C C . PHE A 1 88 ? 9.897 -3.651 -0.842 1.00 93.00 88 PHE A C 1
ATOM 690 O O . PHE A 1 88 ? 10.381 -2.647 -0.327 1.00 93.00 88 PHE A O 1
ATOM 697 N N . PRO A 1 89 ? 8.679 -3.680 -1.416 1.00 94.12 89 PRO A N 1
ATOM 698 C CA . PRO A 1 89 ? 7.748 -2.556 -1.325 1.00 94.12 89 PRO A CA 1
ATOM 699 C C . PRO A 1 89 ? 7.423 -2.225 0.129 1.00 94.12 89 PRO A C 1
ATOM 701 O O . PRO A 1 89 ? 7.396 -3.144 0.942 1.00 94.12 89 PRO A O 1
ATOM 704 N N . ASP A 1 90 ? 7.130 -0.971 0.454 1.00 95.88 90 ASP A N 1
ATOM 705 C CA . ASP A 1 90 ? 6.896 -0.533 1.840 1.00 95.88 90 ASP A CA 1
ATOM 706 C C . ASP A 1 90 ? 5.654 -1.164 2.499 1.00 95.88 90 ASP A C 1
ATOM 708 O O . ASP A 1 90 ? 5.662 -1.477 3.696 1.00 95.88 90 ASP A O 1
ATOM 712 N N . PHE A 1 91 ? 4.574 -1.362 1.734 1.00 97.69 91 PHE A N 1
ATOM 713 C CA . PHE A 1 91 ? 3.284 -1.826 2.253 1.00 97.69 91 PHE A CA 1
ATOM 714 C C . PHE A 1 91 ? 2.668 -2.945 1.416 1.00 97.69 91 PHE A C 1
ATOM 716 O O . PHE A 1 91 ? 2.828 -3.010 0.197 1.00 97.69 91 PHE A O 1
ATOM 723 N N . ALA A 1 92 ? 1.876 -3.778 2.089 1.00 97.19 92 ALA A N 1
ATOM 724 C CA . ALA A 1 92 ? 0.895 -4.660 1.474 1.00 97.19 92 ALA A CA 1
ATOM 725 C C . ALA A 1 92 ? -0.494 -4.335 2.038 1.00 97.19 92 ALA A C 1
ATOM 727 O O . ALA A 1 92 ? -0.686 -4.305 3.255 1.00 97.19 92 ALA A O 1
ATOM 728 N N . ILE A 1 93 ? -1.459 -4.082 1.157 1.00 98.00 93 ILE A N 1
ATOM 729 C CA . ILE A 1 93 ? -2.815 -3.648 1.512 1.00 98.00 93 ILE A CA 1
ATOM 730 C C . ILE A 1 93 ? -3.802 -4.684 1.003 1.00 98.00 93 ILE A C 1
ATOM 732 O O . ILE A 1 93 ? -3.839 -4.959 -0.194 1.00 98.00 93 ILE A O 1
ATOM 736 N N . LYS A 1 94 ? -4.631 -5.234 1.886 1.00 97.44 94 LYS A N 1
ATOM 737 C CA . LYS A 1 94 ? -5.774 -6.047 1.484 1.00 97.44 94 LYS A CA 1
ATOM 738 C C . LYS A 1 94 ? -6.921 -5.121 1.104 1.00 97.44 94 LYS A C 1
ATOM 740 O O . LYS A 1 94 ? -7.438 -4.385 1.942 1.00 97.44 94 LYS A O 1
ATOM 745 N N . VAL A 1 95 ? -7.283 -5.154 -0.174 1.00 97.56 95 VAL A N 1
ATOM 746 C CA . VAL A 1 95 ? -8.293 -4.274 -0.762 1.00 97.56 95 VAL A CA 1
ATOM 747 C C . VAL A 1 95 ? -9.601 -5.032 -0.948 1.00 97.56 95 VAL A C 1
ATOM 749 O O . VAL A 1 95 ? -9.624 -6.096 -1.579 1.00 97.56 95 VAL A O 1
ATOM 752 N N . ALA A 1 96 ? -10.691 -4.457 -0.446 1.00 95.62 96 ALA A N 1
ATOM 753 C CA . ALA A 1 96 ? -12.022 -5.028 -0.586 1.00 95.62 96 ALA A CA 1
ATOM 754 C C . ALA A 1 96 ? -12.413 -5.162 -2.067 1.00 95.62 96 ALA A C 1
ATOM 756 O O . ALA A 1 96 ? -12.251 -4.242 -2.868 1.00 95.62 96 ALA A O 1
ATOM 757 N N . GLY A 1 97 ? -12.916 -6.338 -2.450 1.00 91.12 97 GLY A N 1
ATOM 758 C CA . GLY A 1 97 ? -13.361 -6.620 -3.821 1.00 91.12 97 GLY A CA 1
ATOM 759 C C . GLY A 1 97 ? -12.246 -6.807 -4.861 1.00 91.12 97 GLY A C 1
ATOM 760 O O . GLY A 1 97 ? -12.545 -7.144 -6.007 1.00 91.12 97 GLY A O 1
ATOM 761 N N . ARG A 1 98 ? -10.965 -6.653 -4.495 1.00 92.44 98 ARG A N 1
ATOM 762 C CA . ARG A 1 98 ? -9.834 -6.939 -5.392 1.00 92.44 98 ARG A CA 1
ATOM 763 C C . ARG A 1 98 ? -9.566 -8.446 -5.455 1.00 92.44 98 ARG A C 1
ATOM 765 O O . ARG A 1 98 ? -9.415 -9.102 -4.428 1.00 92.44 98 ARG A O 1
ATOM 772 N N . THR A 1 99 ? -9.438 -8.992 -6.665 1.00 89.44 99 THR A N 1
ATOM 773 C CA . THR A 1 99 ? -9.093 -10.412 -6.891 1.00 89.44 99 THR A CA 1
ATOM 774 C C . THR A 1 99 ? -7.632 -10.618 -7.297 1.00 89.44 99 THR A C 1
ATOM 776 O O . THR A 1 99 ? -7.024 -11.621 -6.918 1.00 89.44 99 THR A O 1
ATOM 779 N N . ALA A 1 100 ? -7.043 -9.662 -8.025 1.00 87.00 100 ALA A N 1
ATOM 780 C CA . ALA A 1 100 ? -5.636 -9.690 -8.420 1.00 87.00 100 ALA A CA 1
ATOM 781 C C . ALA A 1 100 ? -4.719 -9.803 -7.191 1.00 87.00 100 ALA A C 1
ATOM 783 O O . ALA A 1 100 ? -4.961 -9.150 -6.174 1.00 87.00 100 ALA A O 1
ATOM 784 N N . GLY A 1 101 ? -3.695 -10.660 -7.264 1.00 84.19 101 GLY A N 1
ATOM 785 C CA . GLY A 1 101 ? -2.770 -10.877 -6.147 1.00 84.19 101 GLY A CA 1
ATOM 786 C C . GLY A 1 101 ? -3.421 -11.425 -4.875 1.00 84.19 101 GLY A C 1
ATOM 787 O O . GLY A 1 101 ? -2.949 -11.138 -3.780 1.00 84.19 101 GLY A O 1
ATOM 788 N N . GLY A 1 102 ? -4.552 -12.134 -4.979 1.00 89.44 102 GLY A N 1
ATOM 789 C CA . GLY A 1 102 ? -5.317 -12.558 -3.800 1.00 89.44 102 GLY A CA 1
ATOM 790 C C . GLY A 1 102 ? -5.949 -11.384 -3.042 1.00 89.44 102 GLY A C 1
ATOM 791 O O . GLY A 1 102 ? -6.251 -11.497 -1.854 1.00 89.44 102 GLY A O 1
ATOM 792 N N . GLY A 1 103 ? -6.129 -10.245 -3.715 1.00 93.50 103 GLY A N 1
ATOM 793 C CA . GLY A 1 103 ? -6.645 -8.999 -3.155 1.00 93.50 103 GLY A CA 1
ATOM 794 C C . GLY A 1 103 ? -5.607 -8.134 -2.448 1.00 93.50 103 GLY A C 1
ATOM 795 O O . GLY A 1 103 ? -5.975 -7.091 -1.915 1.00 93.50 103 GLY A O 1
ATOM 796 N N . LEU A 1 104 ? -4.331 -8.535 -2.442 1.00 95.12 104 LEU A N 1
ATOM 797 C CA . LEU A 1 104 ? -3.247 -7.699 -1.939 1.00 95.12 104 LEU A CA 1
ATOM 798 C C . LEU A 1 104 ? -2.743 -6.745 -3.028 1.00 95.12 104 LEU A C 1
ATOM 800 O O . LEU A 1 104 ? -2.452 -7.155 -4.152 1.00 95.12 104 LEU A O 1
ATOM 804 N N . LEU A 1 105 ? -2.616 -5.473 -2.666 1.00 95.94 105 LEU A N 1
ATOM 805 C CA . LEU A 1 105 ? -1.938 -4.434 -3.430 1.00 95.94 105 LEU A CA 1
ATOM 806 C C . LEU A 1 105 ? -0.622 -4.087 -2.729 1.00 95.94 105 LEU A C 1
ATOM 808 O O . LEU A 1 105 ? -0.617 -3.773 -1.538 1.00 95.94 105 LEU A O 1
ATOM 812 N N . LEU A 1 106 ? 0.487 -4.139 -3.465 1.00 96.19 106 LEU A N 1
ATOM 813 C CA . LEU A 1 106 ? 1.791 -3.698 -2.968 1.00 96.19 106 LEU A CA 1
ATOM 814 C C . LEU A 1 106 ? 1.957 -2.204 -3.237 1.00 96.19 106 LEU A C 1
ATOM 816 O O . LEU A 1 106 ? 1.603 -1.746 -4.322 1.00 96.19 106 LEU A O 1
ATOM 820 N N . VAL A 1 107 ? 2.500 -1.460 -2.274 1.00 96.00 107 VAL A N 1
ATOM 821 C CA . VAL A 1 107 ? 2.688 -0.008 -2.392 1.00 96.00 107 VAL A CA 1
ATOM 822 C C . VAL A 1 107 ? 4.092 0.396 -1.963 1.00 96.00 107 VAL A C 1
ATOM 824 O O . VAL A 1 107 ? 4.584 -0.064 -0.936 1.00 96.00 107 VAL A O 1
ATOM 827 N N . GLU A 1 108 ? 4.700 1.285 -2.742 1.00 94.12 108 GLU A N 1
ATOM 828 C CA . GLU A 1 108 ? 5.925 2.018 -2.412 1.00 94.12 108 GLU A CA 1
ATOM 829 C C . GLU A 1 108 ? 5.586 3.485 -2.174 1.00 94.12 108 GLU A C 1
ATOM 831 O O . GLU A 1 108 ? 4.879 4.097 -2.979 1.00 94.12 108 GLU A O 1
ATOM 836 N N . THR A 1 109 ? 6.145 4.075 -1.126 1.00 93.06 109 THR A N 1
ATOM 837 C CA . THR A 1 109 ? 6.015 5.499 -0.828 1.00 93.06 109 THR A CA 1
ATOM 838 C C . THR A 1 109 ? 7.363 6.199 -0.929 1.00 93.06 109 THR A C 1
ATOM 840 O O . THR A 1 109 ? 8.373 5.762 -0.387 1.00 93.06 109 THR A O 1
ATOM 843 N N . LYS A 1 110 ? 7.397 7.337 -1.620 1.00 87.19 110 LYS A N 1
ATOM 844 C CA . LYS A 1 110 ? 8.595 8.170 -1.749 1.00 87.19 110 LYS A CA 1
ATOM 845 C C . LYS A 1 110 ? 8.315 9.621 -1.380 1.00 87.19 110 LYS A C 1
ATOM 847 O O . LYS A 1 110 ? 7.214 10.139 -1.556 1.00 87.19 110 LYS A O 1
ATOM 852 N N . GLY A 1 111 ? 9.350 10.300 -0.893 1.00 78.94 111 GLY A N 1
ATOM 853 C CA . GLY A 1 111 ? 9.352 11.759 -0.782 1.00 78.94 111 GLY A CA 1
ATOM 854 C C . GLY A 1 111 ? 9.632 12.437 -2.129 1.00 78.94 111 GLY A C 1
ATOM 855 O O . GLY A 1 111 ? 10.229 11.834 -3.024 1.00 78.94 111 GLY A O 1
ATOM 856 N N . ASN A 1 112 ? 9.273 13.719 -2.230 1.00 66.31 112 ASN A N 1
ATOM 857 C CA . ASN A 1 112 ? 9.325 14.575 -3.430 1.00 66.31 112 ASN A CA 1
ATOM 858 C C . ASN A 1 112 ? 10.701 14.673 -4.152 1.00 66.31 112 ASN A C 1
ATOM 860 O O . ASN A 1 112 ? 10.809 15.233 -5.237 1.00 66.31 112 ASN A O 1
ATOM 864 N N . HIS A 1 113 ? 11.790 14.139 -3.586 1.00 60.62 113 HIS A N 1
ATOM 865 C CA . HIS A 1 113 ? 13.156 14.327 -4.102 1.00 60.62 113 HIS A CA 1
ATOM 866 C C . HIS A 1 113 ? 13.757 13.127 -4.864 1.00 60.62 113 HIS A C 1
ATOM 868 O O . HIS A 1 113 ? 14.917 13.200 -5.261 1.00 60.62 113 HIS A O 1
ATOM 874 N N . ILE A 1 114 ? 13.025 12.021 -5.079 1.00 62.66 114 ILE A N 1
ATOM 875 C CA . ILE A 1 114 ? 13.636 10.729 -5.491 1.00 62.66 114 ILE A CA 1
ATOM 876 C C . ILE A 1 114 ? 12.989 10.110 -6.749 1.00 62.66 114 ILE A C 1
ATOM 878 O O . ILE A 1 114 ? 13.023 8.897 -6.948 1.00 62.66 114 ILE A O 1
ATOM 882 N N . LEU A 1 115 ? 12.389 10.910 -7.630 1.00 62.16 115 LEU A N 1
ATOM 883 C CA . LEU A 1 115 ? 11.697 10.365 -8.809 1.00 62.16 115 LEU A CA 1
ATOM 884 C C . LEU A 1 115 ? 12.637 9.853 -9.921 1.00 62.16 115 LEU A C 1
ATOM 886 O O . LEU A 1 115 ? 12.267 8.941 -10.656 1.00 62.16 115 LEU A O 1
ATOM 890 N N . ASN A 1 116 ? 13.867 10.373 -10.016 1.00 61.91 116 ASN A N 1
ATOM 891 C CA . ASN A 1 116 ? 14.736 10.175 -11.191 1.00 61.91 116 ASN A CA 1
ATOM 892 C C . ASN A 1 116 ? 16.098 9.511 -10.904 1.00 61.91 116 ASN A C 1
ATOM 894 O O . ASN A 1 116 ? 17.029 9.673 -11.685 1.00 61.91 116 ASN A O 1
ATOM 898 N N . GLY A 1 117 ? 16.248 8.782 -9.794 1.00 63.31 117 GLY A N 1
ATOM 899 C CA . GLY A 1 117 ? 17.430 7.927 -9.599 1.00 63.31 117 GLY A CA 1
ATOM 900 C C . GLY A 1 117 ? 17.317 6.627 -10.403 1.00 63.31 117 GLY A C 1
ATOM 901 O O . GLY A 1 117 ? 16.212 6.097 -10.507 1.00 63.31 117 GLY A O 1
ATOM 902 N N . ASP A 1 118 ? 18.432 6.086 -10.905 1.00 60.56 118 ASP A N 1
ATOM 903 C CA . ASP A 1 118 ? 18.465 4.846 -11.711 1.00 60.56 118 ASP A CA 1
ATOM 904 C C . ASP A 1 118 ? 17.758 3.655 -11.026 1.00 60.56 118 ASP A C 1
ATOM 906 O O . ASP A 1 118 ? 17.015 2.917 -11.670 1.00 60.56 118 ASP A O 1
ATOM 910 N N . ASP A 1 119 ? 17.880 3.531 -9.699 1.00 65.50 119 ASP A N 1
ATOM 911 C CA . ASP A 1 119 ? 17.181 2.523 -8.876 1.00 65.50 119 ASP A CA 1
ATOM 912 C C . ASP A 1 119 ? 15.642 2.635 -8.958 1.00 65.50 119 ASP A C 1
ATOM 914 O O . ASP A 1 119 ? 14.911 1.668 -8.767 1.00 65.50 119 ASP A O 1
ATOM 918 N N . THR A 1 120 ? 15.108 3.814 -9.281 1.00 69.56 120 THR A N 1
ATOM 919 C CA . THR A 1 120 ? 13.655 4.026 -9.398 1.00 69.56 120 THR A CA 1
ATOM 920 C C . THR A 1 120 ? 13.097 3.420 -10.681 1.00 69.56 120 THR A C 1
ATOM 922 O O . THR A 1 120 ? 11.975 2.920 -10.671 1.00 69.56 120 THR A O 1
ATOM 925 N N . LEU A 1 121 ? 13.877 3.408 -11.767 1.00 70.56 121 LEU A N 1
ATOM 926 C CA . LEU A 1 121 ? 13.460 2.786 -13.025 1.00 70.56 121 LEU A CA 1
ATOM 927 C C . LEU A 1 121 ? 13.349 1.266 -12.879 1.00 70.56 121 LEU A C 1
ATOM 929 O O . LEU A 1 121 ? 12.332 0.689 -13.262 1.00 70.56 121 LEU A O 1
ATOM 933 N N . ASP A 1 122 ? 14.351 0.626 -12.270 1.00 73.50 122 ASP A N 1
ATOM 934 C CA . ASP A 1 122 ? 14.336 -0.826 -12.052 1.00 73.50 122 ASP A CA 1
ATOM 935 C C . ASP A 1 122 ? 13.180 -1.257 -11.136 1.00 73.50 122 ASP A C 1
ATOM 937 O O . ASP A 1 122 ? 12.587 -2.314 -11.363 1.00 73.50 122 ASP A O 1
ATOM 941 N N . LYS A 1 123 ? 12.804 -0.418 -10.160 1.00 75.88 123 LYS A N 1
ATOM 942 C CA . LYS A 1 123 ? 11.649 -0.657 -9.283 1.00 75.88 123 LYS A CA 1
ATOM 943 C C . LYS A 1 123 ? 10.303 -0.498 -9.993 1.00 75.88 123 LYS A C 1
ATOM 945 O O . LYS A 1 123 ? 9.408 -1.288 -9.726 1.00 75.88 123 LYS A O 1
ATOM 950 N N . ILE A 1 124 ? 10.131 0.474 -10.897 1.00 74.12 124 ILE A N 1
ATOM 951 C CA . ILE A 1 124 ? 8.857 0.647 -11.637 1.00 74.12 124 ILE A CA 1
ATOM 952 C C . ILE A 1 124 ? 8.621 -0.510 -12.602 1.00 74.12 124 ILE A C 1
ATOM 954 O O . ILE A 1 124 ? 7.491 -0.938 -12.817 1.00 74.12 124 ILE A O 1
ATOM 958 N N . LEU A 1 125 ? 9.704 -1.044 -13.159 1.00 74.06 125 LEU A N 1
ATOM 959 C CA . LEU A 1 125 ? 9.662 -2.230 -14.006 1.00 74.06 125 LEU A CA 1
ATOM 960 C C . LEU A 1 125 ? 9.606 -3.535 -13.195 1.00 74.06 125 LEU A C 1
ATOM 962 O O . LEU A 1 125 ? 9.524 -4.617 -13.784 1.00 74.06 125 LEU A O 1
ATOM 966 N N . ALA A 1 126 ? 9.690 -3.467 -11.863 1.00 81.31 126 ALA A N 1
ATOM 967 C CA . ALA A 1 126 ? 9.628 -4.640 -11.012 1.00 81.31 126 ALA A CA 1
ATOM 968 C C . ALA A 1 126 ? 8.175 -5.101 -10.864 1.00 81.31 126 ALA A C 1
ATOM 970 O O . ALA A 1 126 ? 7.323 -4.412 -10.314 1.00 81.31 126 ALA A O 1
ATOM 971 N N . GLU A 1 127 ? 7.913 -6.319 -11.323 1.00 86.75 127 GLU A N 1
ATOM 972 C CA . GLU A 1 127 ? 6.614 -6.970 -11.212 1.00 86.75 127 GLU A CA 1
ATOM 973 C C . GLU A 1 127 ? 6.752 -8.238 -10.370 1.00 86.75 127 GLU A C 1
ATOM 975 O O . GLU A 1 127 ? 7.635 -9.077 -10.606 1.00 86.75 127 GLU A O 1
ATOM 980 N N . HIS A 1 128 ? 5.877 -8.387 -9.378 1.00 87.38 128 HIS A N 1
ATOM 981 C CA . HIS A 1 128 ? 5.747 -9.623 -8.625 1.00 87.38 128 HIS A CA 1
ATOM 982 C C . HIS A 1 128 ? 4.828 -10.595 -9.374 1.00 87.38 12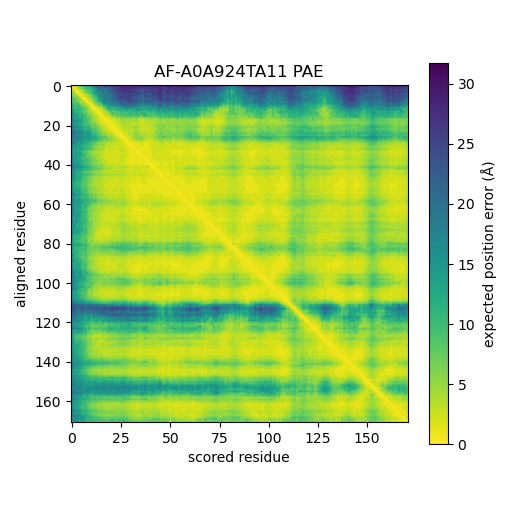8 HIS A C 1
ATOM 984 O O . HIS A 1 128 ? 3.716 -10.241 -9.748 1.00 87.38 128 HIS A O 1
ATOM 990 N N . LYS A 1 129 ? 5.232 -11.864 -9.516 1.00 84.94 129 LYS A N 1
ATOM 991 C CA . LYS A 1 129 ? 4.468 -12.863 -10.292 1.00 84.94 129 LYS A CA 1
ATOM 992 C C . LYS A 1 129 ? 3.037 -13.111 -9.792 1.00 84.94 129 LYS A C 1
ATOM 994 O O . LYS A 1 129 ? 2.169 -13.442 -10.586 1.00 84.94 129 LYS A O 1
ATOM 999 N N . VAL A 1 130 ? 2.816 -12.992 -8.481 1.00 87.38 130 VAL A N 1
ATOM 1000 C CA . VAL A 1 130 ? 1.484 -13.110 -7.850 1.00 87.38 130 VAL A CA 1
ATOM 1001 C C . VAL A 1 130 ? 0.778 -11.756 -7.724 1.00 87.38 130 VAL A C 1
ATOM 1003 O O . VAL A 1 130 ? -0.342 -11.603 -8.195 1.00 87.38 130 VAL A O 1
ATOM 1006 N N . TYR A 1 131 ? 1.421 -10.780 -7.075 1.00 89.62 131 TYR A N 1
ATOM 1007 C CA . TYR A 1 131 ? 0.805 -9.508 -6.689 1.00 89.62 131 TYR A CA 1
ATOM 1008 C C . TYR A 1 131 ? 0.824 -8.411 -7.766 1.00 89.62 131 TYR A C 1
ATOM 1010 O O . TYR A 1 131 ? 0.196 -7.374 -7.577 1.00 89.62 131 TYR A O 1
ATOM 1018 N N . GLY A 1 132 ? 1.507 -8.632 -8.891 1.00 89.25 132 GLY A N 1
ATOM 1019 C CA . GLY A 1 132 ? 1.621 -7.664 -9.979 1.00 89.25 132 GLY A CA 1
ATOM 1020 C C . GLY A 1 132 ? 2.622 -6.542 -9.696 1.00 89.25 132 GLY A C 1
ATOM 1021 O O . GLY A 1 132 ? 3.572 -6.703 -8.921 1.00 89.25 132 GLY A O 1
ATOM 1022 N N . VAL A 1 133 ? 2.429 -5.416 -10.381 1.00 88.94 133 VAL A N 1
ATOM 1023 C CA . VAL A 1 133 ? 3.282 -4.225 -10.278 1.00 88.94 133 VAL A CA 1
ATOM 1024 C C . VAL A 1 133 ? 2.917 -3.445 -9.008 1.00 88.94 133 VAL A C 1
ATOM 1026 O O . VAL A 1 133 ? 1.738 -3.146 -8.813 1.00 88.94 133 VAL A O 1
ATOM 1029 N N . PRO A 1 134 ? 3.885 -3.097 -8.141 1.00 92.00 134 PRO A N 1
ATOM 1030 C CA . PRO A 1 134 ? 3.625 -2.233 -6.996 1.00 92.00 134 PRO A CA 1
ATOM 1031 C C . PRO A 1 134 ? 3.144 -0.847 -7.419 1.00 92.00 134 PRO A C 1
ATOM 1033 O O . PRO A 1 134 ? 3.702 -0.227 -8.327 1.00 92.00 134 PRO A O 1
ATOM 1036 N N . LEU A 1 135 ? 2.146 -0.328 -6.711 1.00 92.88 135 LEU A N 1
ATOM 1037 C CA . LEU A 1 135 ? 1.710 1.050 -6.860 1.00 92.88 135 LEU A CA 1
ATOM 1038 C C . LEU A 1 135 ? 2.763 1.976 -6.251 1.00 92.88 135 LEU A C 1
ATOM 1040 O O . LEU A 1 135 ? 3.046 1.912 -5.057 1.00 92.88 135 LEU A O 1
ATOM 1044 N N . MET A 1 136 ? 3.322 2.864 -7.065 1.00 92.12 136 MET A N 1
ATOM 1045 C CA . MET A 1 136 ? 4.265 3.868 -6.587 1.00 92.12 136 MET A CA 1
ATOM 1046 C C . MET A 1 136 ? 3.569 5.177 -6.277 1.00 92.12 136 MET A C 1
ATOM 1048 O O . MET A 1 136 ? 2.878 5.736 -7.132 1.00 92.12 136 MET A O 1
ATOM 1052 N N . LEU A 1 137 ? 3.806 5.675 -5.069 1.00 93.44 137 LEU A N 1
ATOM 1053 C CA . LEU A 1 137 ? 3.270 6.929 -4.578 1.00 93.44 137 LEU A CA 1
ATOM 1054 C C . LEU A 1 137 ? 4.395 7.892 -4.217 1.00 93.44 137 LEU A C 1
ATOM 1056 O O . LEU A 1 137 ? 5.358 7.527 -3.544 1.00 93.44 137 LEU A O 1
ATOM 1060 N N . VAL A 1 138 ? 4.237 9.149 -4.613 1.00 92.19 138 VAL A N 1
ATOM 1061 C CA . VAL A 1 138 ? 5.061 10.261 -4.138 1.00 92.19 138 VAL A CA 1
ATOM 1062 C C . VAL A 1 138 ? 4.206 11.214 -3.335 1.00 92.19 138 VAL A C 1
ATOM 1064 O O . VAL A 1 138 ? 3.105 11.564 -3.749 1.00 92.19 138 VAL A O 1
ATOM 1067 N N . GLN A 1 139 ? 4.717 11.632 -2.181 1.00 91.38 139 GLN A N 1
ATOM 1068 C CA . GLN A 1 139 ? 4.110 12.713 -1.422 1.00 91.38 139 GLN A CA 1
ATOM 1069 C C . GLN A 1 139 ? 4.614 14.064 -1.945 1.00 91.38 139 GLN A C 1
ATOM 1071 O O . GLN A 1 139 ? 5.817 14.344 -1.892 1.00 91.38 139 GLN A O 1
ATOM 1076 N N . ASP A 1 140 ? 3.694 14.894 -2.435 1.00 88.19 140 ASP A N 1
ATOM 1077 C CA . ASP A 1 140 ? 3.993 16.252 -2.884 1.00 88.19 140 ASP A CA 1
ATOM 1078 C C . ASP A 1 140 ? 4.274 17.199 -1.699 1.00 88.19 140 ASP A C 1
ATOM 1080 O O . ASP A 1 140 ? 4.096 16.859 -0.526 1.00 88.19 140 ASP A O 1
ATOM 1084 N N . ALA A 1 141 ? 4.705 18.430 -1.993 1.00 85.12 141 ALA A N 1
ATOM 1085 C CA . ALA A 1 141 ? 4.986 19.434 -0.960 1.00 85.12 141 ALA A CA 1
ATOM 1086 C C . ALA A 1 141 ? 3.747 19.849 -0.138 1.00 85.12 141 ALA A C 1
ATOM 1088 O O . ALA A 1 141 ? 3.891 20.397 0.953 1.00 85.12 141 ALA A O 1
ATOM 1089 N N . GLY A 1 142 ? 2.540 19.603 -0.655 1.00 87.25 142 GLY A N 1
ATOM 1090 C CA . GLY A 1 142 ? 1.272 19.828 0.037 1.00 87.25 142 GLY A CA 1
ATOM 1091 C C . GLY A 1 142 ? 0.815 18.635 0.882 1.00 87.25 142 GLY A C 1
ATOM 1092 O O . GLY A 1 142 ? -0.258 18.702 1.478 1.00 87.25 142 GLY A O 1
ATOM 1093 N N . GLY A 1 143 ? 1.594 17.550 0.934 1.00 88.75 143 GLY A N 1
ATOM 1094 C CA . GLY A 1 143 ? 1.277 16.340 1.685 1.00 88.75 143 GLY A CA 1
ATOM 1095 C C . GLY A 1 143 ? 0.343 15.367 0.961 1.00 88.75 143 GLY A C 1
ATOM 1096 O O . GLY A 1 143 ? -0.019 14.346 1.548 1.00 88.75 143 GLY A O 1
ATOM 1097 N N . ARG A 1 144 ? -0.043 15.646 -0.291 1.00 92.31 144 ARG A N 1
ATOM 1098 C CA . ARG A 1 144 ? -0.914 14.776 -1.094 1.00 92.31 144 ARG A CA 1
ATOM 1099 C C . ARG A 1 144 ? -0.093 13.660 -1.720 1.00 92.31 144 ARG A C 1
ATOM 1101 O O . ARG A 1 144 ? 1.033 13.885 -2.152 1.00 92.31 144 ARG A O 1
ATOM 1108 N N . PHE A 1 145 ? -0.681 12.474 -1.822 1.00 94.81 145 PHE A N 1
ATOM 1109 C CA . PHE A 1 145 ? -0.070 11.374 -2.556 1.00 94.81 145 PHE A CA 1
ATOM 1110 C C . PHE A 1 145 ? -0.449 11.435 -4.035 1.00 94.81 145 PHE A C 1
ATOM 1112 O O . PHE A 1 145 ? -1.623 11.552 -4.386 1.00 94.81 145 PHE A O 1
ATOM 1119 N N . MET A 1 146 ? 0.558 11.323 -4.889 1.00 93.31 146 MET A N 1
ATOM 1120 C CA . MET A 1 146 ? 0.456 11.247 -6.339 1.00 93.31 146 MET A CA 1
ATOM 1121 C C . MET A 1 146 ? 0.921 9.866 -6.782 1.00 93.31 146 MET A C 1
ATOM 1123 O O . MET A 1 146 ? 1.955 9.380 -6.329 1.00 93.31 146 MET A O 1
ATOM 1127 N N . THR A 1 147 ? 0.166 9.229 -7.668 1.00 92.25 147 THR A N 1
ATOM 1128 C CA . THR A 1 147 ? 0.616 8.010 -8.347 1.00 92.25 147 THR A CA 1
ATOM 1129 C C . THR A 1 147 ? 1.728 8.344 -9.335 1.00 92.25 147 THR A C 1
ATOM 1131 O O . THR A 1 147 ? 1.717 9.410 -9.952 1.00 92.25 147 THR A O 1
ATOM 1134 N N . VAL A 1 148 ? 2.689 7.438 -9.486 1.00 89.00 148 VAL A N 1
ATOM 1135 C CA . VAL A 1 148 ? 3.823 7.597 -10.402 1.00 89.00 148 VAL A CA 1
ATOM 1136 C C . VAL A 1 148 ? 3.717 6.578 -11.525 1.00 89.00 148 VAL A C 1
ATOM 1138 O O . VAL A 1 148 ? 3.475 5.395 -11.277 1.00 89.00 148 VAL A O 1
ATOM 1141 N N . LYS A 1 149 ? 3.941 7.026 -12.762 1.00 82.38 149 LYS A N 1
ATOM 1142 C CA . LYS A 1 149 ? 4.061 6.152 -13.932 1.00 82.38 149 LYS A CA 1
ATOM 1143 C C . LYS A 1 149 ? 5.350 6.429 -14.691 1.00 82.38 149 LYS A C 1
ATOM 1145 O O . LYS A 1 149 ? 5.863 7.546 -14.712 1.00 82.38 149 LYS A O 1
ATOM 1150 N N . TYR A 1 150 ? 5.859 5.386 -15.340 1.00 78.12 150 TYR A N 1
ATOM 1151 C CA . TYR A 1 150 ? 6.917 5.523 -16.330 1.00 78.12 150 TYR A CA 1
ATOM 1152 C C . TYR A 1 150 ? 6.313 5.948 -17.668 1.00 78.12 150 TYR A C 1
ATOM 1154 O O . TYR A 1 150 ? 5.413 5.280 -18.181 1.00 78.12 150 TYR A O 1
ATOM 1162 N N . PHE A 1 151 ? 6.833 7.028 -18.247 1.00 74.69 151 PHE A N 1
ATOM 1163 C CA . PHE A 1 151 ? 6.425 7.520 -19.558 1.00 74.69 151 PHE A CA 1
ATOM 1164 C C . PHE A 1 151 ? 7.495 7.162 -20.600 1.00 74.69 151 PHE A C 1
ATOM 1166 O O . PHE A 1 151 ? 8.561 7.783 -20.624 1.00 74.69 151 PHE A O 1
ATOM 1173 N N . PRO A 1 152 ? 7.232 6.202 -21.514 1.00 70.56 152 PRO A N 1
ATOM 1174 C CA . PRO A 1 152 ? 8.217 5.775 -22.513 1.00 70.56 152 PRO A CA 1
ATOM 1175 C C . PRO A 1 152 ? 8.688 6.908 -23.430 1.00 70.56 152 PRO A C 1
ATOM 1177 O O . PRO A 1 152 ? 9.822 6.895 -23.897 1.00 70.56 152 PRO A O 1
ATOM 1180 N N . ASN A 1 153 ? 7.824 7.899 -23.663 1.00 73.31 153 ASN A N 1
ATOM 1181 C CA . ASN A 1 153 ? 8.099 9.024 -24.555 1.00 73.31 153 ASN A CA 1
ATOM 1182 C C . ASN A 1 153 ? 9.164 9.974 -23.993 1.00 73.31 153 ASN A C 1
ATOM 1184 O O . ASN A 1 153 ? 9.956 10.521 -24.756 1.00 73.31 153 ASN A O 1
ATOM 1188 N N . THR A 1 154 ? 9.181 10.181 -22.674 1.00 67.19 154 THR A N 1
ATOM 1189 C CA . THR A 1 154 ? 10.167 11.038 -21.997 1.00 67.19 154 THR A CA 1
ATOM 1190 C C . THR A 1 154 ? 11.302 10.224 -21.379 1.00 67.19 154 THR A C 1
ATOM 1192 O O . THR A 1 154 ? 12.337 10.787 -21.022 1.00 67.19 154 THR A O 1
ATOM 1195 N N . GLY A 1 155 ? 11.133 8.900 -21.272 1.00 67.56 155 GLY A N 1
ATOM 1196 C CA . GLY A 1 155 ? 12.067 7.995 -20.608 1.00 67.56 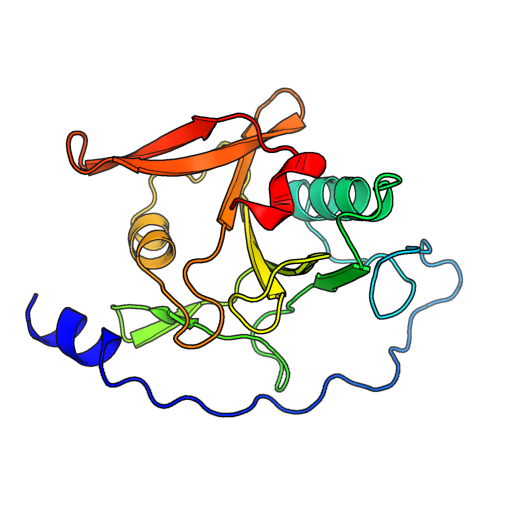155 GLY A CA 1
ATOM 1197 C C . GLY A 1 155 ? 12.175 8.255 -19.105 1.00 67.56 155 GLY A C 1
ATOM 1198 O O . GLY A 1 155 ? 13.177 7.878 -18.499 1.00 67.56 155 GLY A O 1
ATOM 1199 N N . ARG A 1 156 ? 11.185 8.939 -18.519 1.00 70.44 156 ARG A N 1
ATOM 1200 C CA . ARG A 1 156 ? 11.205 9.436 -17.142 1.00 70.44 156 ARG A CA 1
ATOM 1201 C C . ARG 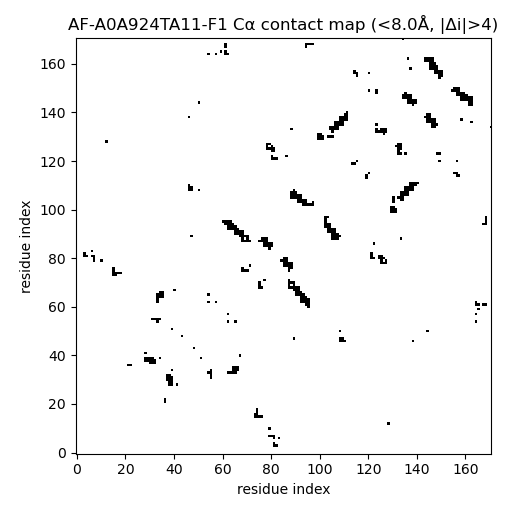A 1 156 ? 9.997 8.959 -16.353 1.00 70.44 156 ARG A C 1
ATOM 1203 O O . ARG A 1 156 ? 8.981 8.542 -16.911 1.00 70.44 156 ARG A O 1
ATOM 1210 N N . ASN A 1 157 ? 10.144 9.044 -15.038 1.00 74.75 157 ASN A N 1
ATOM 1211 C CA . ASN A 1 157 ? 9.066 8.820 -14.091 1.00 74.75 157 ASN A CA 1
ATOM 1212 C C . ASN A 1 157 ? 8.409 10.161 -13.808 1.00 74.75 157 ASN A C 1
ATOM 1214 O O . ASN A 1 157 ? 9.093 11.114 -13.428 1.00 74.75 157 ASN A O 1
ATOM 1218 N N . GLU A 1 158 ? 7.099 10.231 -13.993 1.00 81.19 158 GLU A N 1
ATOM 1219 C CA . GLU A 1 158 ? 6.341 11.456 -13.765 1.00 81.19 158 GLU A CA 1
ATOM 1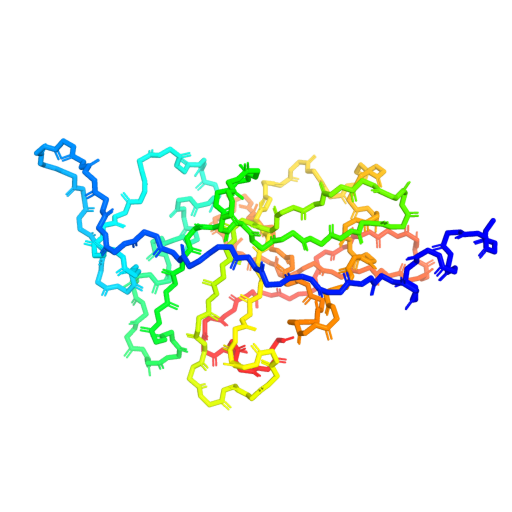220 C C . GLU A 1 158 ? 5.104 11.139 -12.919 1.00 81.19 158 GLU A C 1
ATOM 1222 O O . GLU A 1 158 ? 4.609 10.005 -12.889 1.00 81.19 158 GLU A O 1
ATOM 1227 N N . GLU A 1 159 ? 4.645 12.146 -12.181 1.00 86.56 159 GLU A N 1
ATOM 1228 C CA . GLU A 1 159 ? 3.374 12.085 -11.467 1.00 86.56 159 GLU A CA 1
ATOM 1229 C C . GLU A 1 159 ? 2.233 11.963 -12.486 1.00 86.56 159 GLU A C 1
ATOM 1231 O O . GLU A 1 159 ? 2.193 12.696 -13.472 1.00 86.56 159 GLU A O 1
ATOM 1236 N N . ASP A 1 160 ? 1.312 11.030 -12.255 1.00 87.31 160 ASP A N 1
ATOM 1237 C CA . ASP A 1 160 ? 0.184 10.755 -13.151 1.00 87.31 160 ASP A CA 1
ATOM 1238 C C . ASP A 1 160 ? -1.101 11.407 -12.625 1.00 87.31 160 ASP A C 1
ATOM 1240 O O . ASP A 1 160 ? -1.654 12.330 -13.220 1.00 87.31 160 ASP A O 1
ATOM 1244 N N . GLN A 1 161 ? -1.569 10.953 -11.463 1.00 91.12 161 GLN A N 1
ATOM 1245 C CA . GLN A 1 161 ? -2.819 11.421 -10.862 1.00 91.12 161 GLN A CA 1
ATOM 1246 C C . GLN A 1 161 ? -2.770 11.398 -9.337 1.00 91.12 161 GLN A C 1
ATOM 1248 O O . GLN A 1 161 ? -2.010 10.632 -8.740 1.00 91.12 161 GLN A O 1
ATOM 1253 N N . ILE A 1 162 ? -3.640 12.196 -8.711 1.00 93.94 162 ILE A N 1
ATOM 1254 C CA . ILE A 1 162 ? -3.846 12.192 -7.258 1.00 93.94 162 ILE A CA 1
ATOM 1255 C C . ILE A 1 162 ? -4.327 10.803 -6.823 1.00 93.94 162 ILE A C 1
ATOM 1257 O O . ILE A 1 162 ? -5.313 10.283 -7.351 1.00 93.94 162 ILE A O 1
ATOM 1261 N N . PHE A 1 163 ? -3.638 10.222 -5.845 1.00 95.75 163 PHE A N 1
ATOM 1262 C CA . PHE A 1 163 ? -4.029 8.969 -5.217 1.00 95.75 163 PHE A CA 1
ATOM 1263 C C . PHE A 1 163 ? -5.266 9.159 -4.338 1.00 95.75 163 PHE A C 1
ATOM 1265 O O . PHE A 1 163 ? -5.388 10.136 -3.596 1.00 95.75 163 PHE A O 1
ATOM 1272 N N . ARG A 1 164 ? -6.177 8.191 -4.416 1.00 94.44 164 ARG A N 1
ATOM 1273 C CA . ARG A 1 164 ? -7.460 8.184 -3.716 1.00 94.44 164 ARG A CA 1
ATOM 1274 C C . ARG A 1 164 ? -7.733 6.795 -3.160 1.00 94.44 164 ARG A C 1
ATOM 1276 O O . ARG A 1 164 ? -7.724 5.831 -3.923 1.00 94.44 164 ARG A O 1
ATOM 1283 N N . ILE A 1 165 ? -7.989 6.692 -1.855 1.00 93.75 165 ILE A N 1
ATOM 1284 C CA . ILE A 1 165 ? -8.255 5.402 -1.194 1.00 93.75 165 ILE A CA 1
ATOM 1285 C C . ILE A 1 165 ? -9.483 4.724 -1.800 1.00 93.75 165 ILE A C 1
ATOM 1287 O O . ILE A 1 165 ? -9.465 3.519 -2.040 1.00 93.75 165 ILE A O 1
ATOM 1291 N N . GLU A 1 166 ? -10.507 5.504 -2.136 1.00 90.94 166 GLU A N 1
ATOM 1292 C CA . GLU A 1 166 ? -11.734 5.023 -2.769 1.00 90.94 166 GLU A CA 1
ATOM 1293 C C . GLU A 1 166 ? -11.489 4.291 -4.103 1.00 90.94 166 GLU A C 1
ATOM 1295 O O . GLU A 1 166 ? -12.307 3.475 -4.525 1.00 90.94 166 GLU A O 1
ATOM 1300 N N . ASN A 1 167 ? -10.338 4.526 -4.740 1.00 92.12 167 ASN A N 1
ATOM 1301 C CA . ASN A 1 167 ? -9.970 3.938 -6.024 1.00 92.12 167 ASN A CA 1
ATOM 1302 C C . ASN A 1 167 ? -9.013 2.740 -5.900 1.00 92.12 167 ASN A C 1
ATOM 1304 O O . ASN A 1 167 ? -8.576 2.219 -6.926 1.00 92.12 167 ASN A O 1
ATOM 1308 N N . LEU A 1 168 ? -8.700 2.267 -4.685 1.00 90.94 168 LEU A N 1
ATOM 1309 C CA . LEU A 1 168 ? -7.749 1.168 -4.446 1.00 90.94 168 LEU A CA 1
ATOM 1310 C C . LEU A 1 168 ? -8.023 -0.095 -5.274 1.00 90.94 168 LEU A C 1
ATOM 1312 O O . LEU A 1 168 ? -7.087 -0.778 -5.685 1.00 90.94 168 LEU A O 1
ATOM 1316 N N . GLY A 1 169 ? -9.292 -0.407 -5.547 1.00 86.81 169 GLY A N 1
ATOM 1317 C CA . GLY A 1 169 ? -9.661 -1.567 -6.361 1.00 86.81 169 GLY A CA 1
ATOM 1318 C C . GLY A 1 169 ? -9.237 -1.465 -7.832 1.00 86.81 169 GLY A C 1
ATOM 1319 O O . GLY A 1 169 ? -9.077 -2.498 -8.478 1.00 86.81 169 GLY A O 1
ATOM 1320 N N . GLY A 1 170 ? -9.052 -0.247 -8.351 1.00 84.62 170 GLY A N 1
ATOM 1321 C CA . GLY A 1 170 ? -8.742 0.025 -9.758 1.00 84.62 170 GLY A CA 1
ATOM 1322 C C . GLY A 1 170 ? -7.264 0.273 -10.073 1.00 84.62 170 GLY A C 1
ATOM 1323 O O . GLY A 1 170 ? -6.929 0.348 -11.254 1.00 84.62 170 GLY A O 1
ATOM 1324 N N . TYR A 1 171 ? -6.405 0.414 -9.057 1.00 83.25 171 TYR A N 1
ATOM 1325 C CA . TYR A 1 171 ? -4.947 0.524 -9.228 1.00 83.25 171 TYR A CA 1
ATOM 1326 C C . TYR A 1 171 ? -4.295 -0.844 -9.442 1.00 83.25 171 TYR A C 1
ATOM 1328 O O . TYR A 1 171 ? -3.400 -0.944 -10.302 1.00 83.25 171 TYR A O 1
#

Foldseek 3Di:
DVQLVVCQVPDDDDQFDDDPPADDDDPPFDAAPQAPRRGDDPPQDDQRNLVSVVLSPDPPQQFNHKYQQDPPDSNFDWFQFSVRDTDGAGMWTQTPPAPQLPRIAGEHEDEPPPFFDPVNVRLQVTADPRRGRHFYWYQDPVRWTFTWDQDPVVRTIDGDGTDDSVCSNVD

Mean predicted aligned error: 6.42 Å

Secondary structure (DSSP, 8-state):
-HHHHHHHHTPPP-PPPPPPS-----TTPPB-SSBTTSB--TT--HHHHHHHHHHHT--SS-EEEEEE--TTSTT---EE-TTS-EE--SEEEEETT--GGGGEEEEEEEETT-TTSHHHHHHHT--BTTTBSPEEEEE-TTS-EEEEEEETTTTEEEEEEE--GGGGGG-

Solvent-accessible surface area (backbone atoms only — not comparable to full-atom values): 10099 Å² total; per-residue (Å²): 113,73,67,36,58,48,58,58,70,71,61,83,87,75,86,54,48,78,73,74,93,73,82,93,72,71,90,87,64,54,71,23,86,30,30,78,84,44,41,51,76,86,86,54,52,72,51,50,40,56,51,52,51,54,59,46,65,59,81,85,57,43,61,67,31,34,42,78,30,56,73,92,45,72,52,32,67,67,30,61,28,53,88,68,50,79,44,49,45,49,30,39,32,36,31,51,94,32,65,65,36,85,11,33,44,37,31,34,68,36,57,79,85,59,62,81,47,76,72,44,57,47,54,72,70,25,52,32,95,64,49,40,62,55,47,40,31,33,31,45,99,87,70,46,44,26,29,53,43,78,38,81,90,77,72,42,60,42,78,73,46,78,61,53,69,90,48,60,68,77,112

Sequence (171 aa):
MAARTCAAKFKEIFDAVPLPEFVELPTGVKKSRLNIYGVMPQDLNGPERAFAEMLDADTSGAVEYWLRNEPRKPWSIGIVMPSGDRYFPDFAIKVAGRTAGGGLLLVETKGNHILNGDDTLDKILAEHKVYGVPLMLVQDAGGRFMTVKYFPNTGRNEEDQIFRIENLGGY